Protein AF-A0A2S1WMC7-F1 (afdb_monomer)

Solvent-accessible surface area (backbone atoms only — not comparable to full-atom values): 5717 Å² total; per-residue (Å²): 135,87,84,81,80,86,70,79,83,79,82,76,80,88,78,63,70,66,57,66,76,73,45,91,47,74,91,73,42,68,63,63,58,54,54,77,38,91,61,33,44,74,47,54,72,74,40,55,75,70,70,59,77,79,38,41,22,53,75,84,43,59,37,76,78,68,88,46,65,55,99,85,39,84,6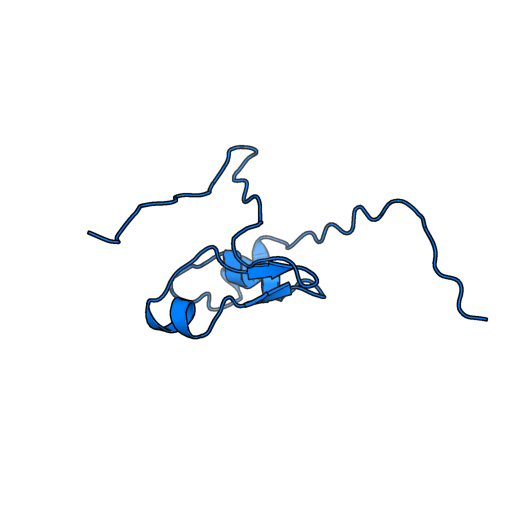1,74,80,82,70,82,80,85,120

pLDDT: mean 74.32, std 16.08, range [36.12, 91.62]

Radius of gyration: 15.04 Å; Cα contacts (8 Å, |Δi|>4): 66; chains: 1; bounding box: 36×34×40 Å

Mean predicted aligned error: 10.2 Å

Foldseek 3Di:
DDDDDPPDPPVDDDDDCVCLVVDPDDVSQPVVSVVVRPQKAAADPVCVVVVNGQFIGHNNDGRNPDFDDDVNHTPDDPPVPVD

Structure (mmCIF, N/CA/C/O backbone):
data_AF-A0A2S1WMC7-F1
#
_entry.id   AF-A0A2S1WMC7-F1
#
loop_
_atom_site.group_PDB
_atom_site.id
_atom_site.type_symbol
_atom_site.label_atom_id
_atom_site.label_alt_id
_atom_site.label_comp_id
_atom_site.label_asym_id
_atom_site.label_entity_id
_atom_site.label_seq_id
_atom_site.pdbx_PDB_ins_code
_atom_site.Cartn_x
_atom_site.Cartn_y
_atom_site.Cartn_z
_atom_site.occupancy
_atom_site.B_iso_or_equiv
_atom_site.auth_seq_id
_atom_site.auth_comp_id
_atom_site.auth_asym_id
_atom_site.auth_atom_id
_atom_site.pdbx_PDB_model_num
ATOM 1 N N . SER A 1 1 ? -12.831 18.010 26.345 1.00 36.12 1 SER A N 1
ATOM 2 C CA . SER A 1 1 ? -12.314 16.648 26.588 1.00 36.12 1 SER A CA 1
ATOM 3 C C . SER A 1 1 ? -12.361 15.889 25.275 1.00 36.12 1 SER A C 1
ATOM 5 O O . SER A 1 1 ? -13.417 15.839 24.660 1.00 36.12 1 SER A O 1
ATOM 7 N N . LEU A 1 2 ? -11.223 15.384 24.794 1.00 38.88 2 LEU A N 1
ATOM 8 C CA . LEU A 1 2 ? -11.171 14.555 23.587 1.00 38.88 2 LEU A CA 1
ATOM 9 C C . LEU A 1 2 ? -11.279 13.094 24.038 1.00 38.88 2 LEU A C 1
ATOM 11 O O . LEU A 1 2 ? -10.407 12.614 24.759 1.00 38.88 2 LEU A O 1
ATOM 15 N N . PHE A 1 3 ? -12.374 12.424 23.690 1.00 47.25 3 PHE A N 1
ATOM 16 C CA . PHE A 1 3 ? -12.556 11.003 23.975 1.00 47.25 3 PHE A CA 1
ATOM 17 C C . PHE A 1 3 ? -11.750 10.193 22.960 1.00 47.25 3 PHE A C 1
ATOM 19 O O . PHE A 1 3 ? -11.947 10.346 21.756 1.00 47.25 3 PHE A O 1
ATOM 26 N N . ILE A 1 4 ? -10.833 9.351 23.441 1.00 52.03 4 ILE A N 1
ATOM 27 C CA . ILE A 1 4 ? -10.235 8.305 22.615 1.00 52.03 4 ILE A CA 1
ATOM 28 C C . ILE A 1 4 ? -11.107 7.063 22.784 1.00 52.03 4 ILE A C 1
ATOM 30 O O . ILE A 1 4 ? -11.243 6.524 23.881 1.00 52.03 4 ILE A O 1
ATOM 34 N N . ASP A 1 5 ? -11.782 6.681 21.707 1.00 45.56 5 ASP A N 1
ATOM 35 C CA . ASP A 1 5 ? -12.605 5.482 21.679 1.00 45.56 5 ASP A CA 1
ATOM 36 C C . ASP A 1 5 ? -11.677 4.272 21.506 1.00 45.56 5 ASP A C 1
ATOM 38 O O . ASP A 1 5 ? -10.983 4.144 20.494 1.00 45.56 5 ASP A O 1
ATOM 42 N N . SER A 1 6 ? -11.596 3.422 22.530 1.00 54.59 6 SER A N 1
ATOM 43 C CA . SER A 1 6 ? -10.795 2.193 22.543 1.00 54.59 6 SER A CA 1
ATOM 44 C C . SER A 1 6 ? -11.569 0.985 22.002 1.00 54.59 6 SER A C 1
ATOM 46 O O . SER A 1 6 ? -11.308 -0.156 22.386 1.00 54.59 6 SER A O 1
ATOM 48 N N . GLN A 1 7 ? -12.517 1.207 21.093 1.00 45.00 7 GLN A N 1
ATOM 49 C CA . GLN A 1 7 ? -13.226 0.133 20.408 1.00 45.00 7 GLN A CA 1
ATOM 50 C C . GLN A 1 7 ? -12.357 -0.458 19.291 1.00 45.00 7 GLN A C 1
ATOM 52 O O . GLN A 1 7 ? -12.070 0.191 18.288 1.00 45.00 7 GLN A O 1
ATOM 57 N N . THR A 1 8 ? -11.906 -1.696 19.511 1.00 45.72 8 THR A N 1
ATOM 58 C CA . THR A 1 8 ? -11.459 -2.700 18.529 1.00 45.72 8 THR A CA 1
ATOM 59 C C . THR A 1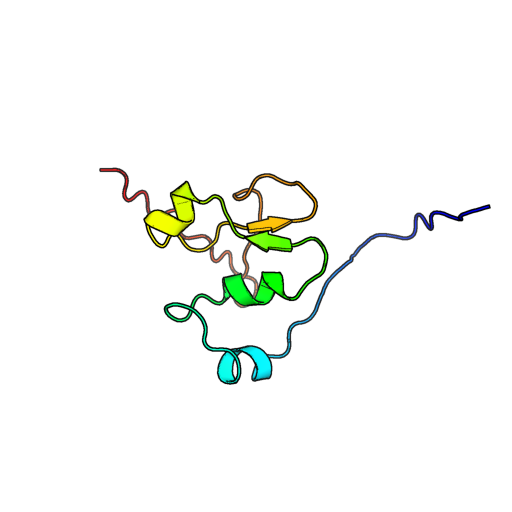 8 ? -11.107 -2.132 17.150 1.00 45.72 8 THR A C 1
ATOM 61 O O . THR A 1 8 ? -11.930 -2.109 16.238 1.00 45.72 8 THR A O 1
ATOM 64 N N . SER A 1 9 ? -9.868 -1.665 16.978 1.00 43.91 9 SER A N 1
ATOM 65 C CA . SER A 1 9 ? -9.399 -1.048 15.732 1.00 43.91 9 SER A CA 1
ATOM 66 C C . SER A 1 9 ? -9.165 -2.084 14.620 1.00 43.91 9 SER A C 1
ATOM 68 O O . SER A 1 9 ? -8.052 -2.231 14.121 1.00 43.91 9 SER A O 1
ATOM 70 N N . ALA A 1 10 ? -10.213 -2.768 14.164 1.00 47.75 10 ALA A N 1
ATOM 71 C CA . ALA A 1 10 ? -10.234 -3.355 12.829 1.00 47.75 10 ALA A CA 1
ATOM 72 C C . ALA A 1 10 ? -10.423 -2.215 11.808 1.00 47.75 10 ALA A C 1
ATOM 74 O O . ALA A 1 10 ? -11.468 -2.077 11.178 1.00 47.75 10 ALA A O 1
ATOM 75 N N . ARG A 1 11 ? -9.423 -1.331 11.681 1.00 59.59 11 ARG A N 1
ATOM 76 C CA . ARG A 1 11 ? -9.398 -0.263 10.667 1.00 59.59 11 ARG A CA 1
ATOM 77 C C . ARG A 1 11 ? -9.033 -0.867 9.312 1.00 59.59 11 ARG A C 1
ATOM 79 O O . ARG A 1 11 ? -7.929 -0.680 8.815 1.00 59.59 11 ARG A O 1
ATOM 86 N N . GLY A 1 12 ? -9.954 -1.640 8.747 1.00 64.44 12 GLY A N 1
ATOM 87 C CA . GLY A 1 12 ? -9.872 -2.121 7.372 1.00 64.44 12 GLY A CA 1
ATOM 88 C C . GLY A 1 12 ? -10.379 -1.054 6.405 1.00 64.44 12 GLY A C 1
ATOM 89 O O . GLY A 1 12 ? -11.410 -0.430 6.645 1.00 64.44 12 GLY A O 1
ATOM 90 N N . SER A 1 13 ? -9.662 -0.835 5.306 1.00 72.00 13 SER A N 1
ATOM 91 C CA . SER A 1 13 ? -10.136 -0.028 4.182 1.00 72.00 13 SER A CA 1
ATOM 92 C C . SER A 1 13 ? -10.386 -0.964 3.008 1.00 72.00 13 SER A C 1
ATOM 94 O O . SER A 1 13 ? -9.495 -1.717 2.622 1.00 72.00 13 SER A O 1
ATOM 96 N N . VAL A 1 14 ? -11.601 -0.942 2.459 1.00 79.56 14 VAL A N 1
ATOM 97 C CA . VAL A 1 14 ? -11.922 -1.675 1.231 1.00 79.56 14 VAL A CA 1
ATOM 98 C C . VAL A 1 14 ? -11.676 -0.746 0.053 1.00 79.56 14 VAL A C 1
ATOM 100 O O . VAL A 1 14 ? -12.292 0.317 -0.061 1.00 79.56 14 VAL A O 1
ATOM 103 N N . ILE A 1 15 ? -10.768 -1.149 -0.828 1.00 74.31 15 ILE A N 1
ATOM 104 C CA . ILE A 1 15 ? -10.492 -0.441 -2.072 1.00 74.31 15 ILE A CA 1
ATOM 105 C C . ILE A 1 15 ? -11.214 -1.188 -3.190 1.00 74.31 15 ILE A C 1
ATOM 107 O O . ILE A 1 15 ? -10.870 -2.321 -3.507 1.00 74.31 15 ILE A O 1
ATOM 111 N N . ASP A 1 16 ? -12.237 -0.554 -3.762 1.00 72.25 16 ASP A N 1
ATOM 112 C CA . ASP A 1 16 ? -12.997 -1.093 -4.894 1.00 72.25 16 ASP A CA 1
ATOM 113 C C . ASP A 1 16 ? -12.079 -1.310 -6.113 1.00 72.25 16 ASP A C 1
ATOM 115 O O . ASP A 1 16 ? -11.267 -0.443 -6.456 1.00 72.25 16 ASP A O 1
ATOM 119 N N . GLY A 1 17 ? -12.243 -2.453 -6.785 1.00 63.81 17 GLY A N 1
ATOM 120 C CA . GLY A 1 17 ? -11.477 -2.842 -7.967 1.00 63.81 1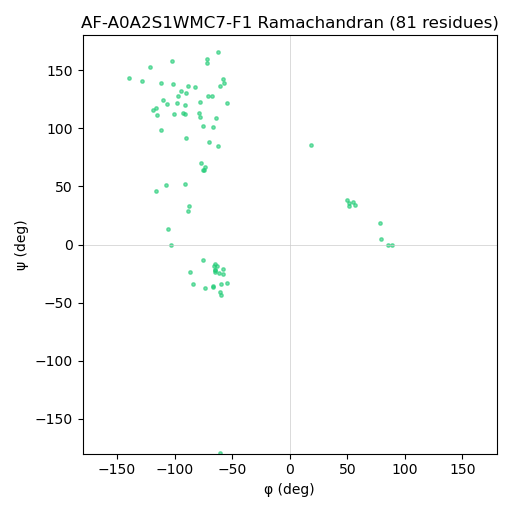7 GLY A CA 1
ATOM 121 C C . GLY A 1 17 ? -11.568 -1.857 -9.137 1.00 63.81 17 GLY A C 1
ATOM 122 O O . GLY A 1 17 ? -10.652 -1.811 -9.953 1.00 63.81 17 GLY A O 1
ATOM 123 N N . ARG A 1 18 ? -12.590 -0.993 -9.206 1.00 62.31 18 ARG A N 1
ATOM 124 C CA . ARG A 1 18 ? -12.663 0.074 -10.226 1.00 62.31 18 ARG A CA 1
ATOM 125 C C . ARG A 1 18 ? -11.484 1.048 -10.152 1.00 62.31 18 ARG A C 1
ATOM 127 O O . ARG A 1 18 ? -10.966 1.462 -11.187 1.00 62.31 18 ARG A O 1
ATOM 134 N N . LYS A 1 19 ? -10.967 1.316 -8.946 1.00 60.44 19 LYS A N 1
ATOM 135 C CA . LYS A 1 19 ? -9.784 2.174 -8.749 1.00 60.44 19 LYS A CA 1
ATOM 136 C C . LYS A 1 19 ? -8.508 1.576 -9.353 1.00 60.44 19 LYS A C 1
ATOM 138 O O . LYS A 1 19 ? -7.594 2.326 -9.674 1.00 60.44 19 LYS A O 1
ATOM 143 N N . ILE A 1 20 ? -8.450 0.251 -9.536 1.00 60.84 20 ILE A N 1
ATOM 144 C CA . ILE A 1 20 ? -7.332 -0.451 -10.195 1.00 60.84 20 ILE A CA 1
ATOM 145 C C . ILE A 1 20 ? -7.261 -0.085 -11.681 1.00 60.84 20 ILE A C 1
ATOM 147 O O . ILE A 1 20 ? -6.173 0.014 -12.241 1.00 60.84 20 ILE A O 1
ATOM 151 N N . VAL A 1 21 ? -8.421 0.092 -12.318 1.00 61.88 21 VAL A N 1
ATOM 152 C CA . VAL A 1 21 ? -8.533 0.366 -13.757 1.00 61.88 21 VAL A CA 1
ATOM 153 C C . VAL A 1 21 ? -8.360 1.857 -14.048 1.00 61.88 21 VAL A C 1
ATOM 155 O O . VAL A 1 21 ? -7.797 2.221 -15.076 1.00 61.88 21 VAL A O 1
ATOM 158 N N . GLU A 1 22 ? -8.827 2.714 -13.140 1.00 63.62 22 GLU A N 1
ATOM 159 C CA . GLU A 1 22 ? -8.870 4.167 -13.339 1.00 63.62 22 GLU A CA 1
ATOM 160 C C . GLU A 1 22 ? -7.574 4.892 -12.940 1.00 63.62 22 GLU A C 1
ATOM 162 O O . GLU A 1 22 ? -7.304 5.981 -13.448 1.00 63.62 22 GLU A O 1
ATOM 167 N N . LEU A 1 23 ? -6.754 4.317 -12.051 1.00 72.00 23 LEU A N 1
ATOM 168 C CA . LEU A 1 23 ? -5.490 4.927 -11.634 1.00 72.00 23 LEU A CA 1
ATOM 169 C C . LEU A 1 23 ? -4.318 4.389 -12.467 1.00 72.00 23 LEU A C 1
ATOM 171 O O . LEU A 1 23 ? -4.162 3.172 -12.587 1.00 72.00 23 LEU A O 1
ATOM 175 N N . PRO A 1 24 ? -3.438 5.258 -12.999 1.00 69.44 24 PRO A N 1
ATOM 176 C CA . PRO A 1 24 ? -2.224 4.815 -13.670 1.00 69.44 24 PRO A CA 1
ATOM 177 C C . PRO A 1 24 ? -1.246 4.228 -12.640 1.00 69.44 24 PRO A C 1
ATOM 179 O O . PRO A 1 24 ? -0.406 4.931 -12.081 1.00 69.44 24 PRO A O 1
ATOM 182 N N . LEU A 1 25 ? -1.364 2.926 -12.372 1.00 71.56 25 LEU A N 1
ATOM 183 C CA . LEU A 1 25 ? -0.462 2.209 -11.472 1.00 71.56 25 LEU A CA 1
ATOM 184 C C . LEU A 1 25 ? 0.917 2.057 -12.119 1.00 71.56 25 LEU A C 1
ATOM 186 O O . LEU A 1 25 ? 1.041 1.521 -13.227 1.00 71.56 25 LEU A O 1
ATOM 190 N N . ASN A 1 26 ? 1.970 2.458 -11.406 1.00 70.38 26 ASN A N 1
ATOM 191 C CA . ASN A 1 26 ? 3.337 2.344 -11.908 1.00 70.38 26 ASN A CA 1
ATOM 192 C C . ASN A 1 26 ? 3.713 0.864 -12.099 1.00 70.38 26 ASN A C 1
ATOM 194 O O . ASN A 1 26 ? 3.857 0.099 -11.140 1.00 70.38 26 ASN A O 1
ATOM 198 N N . GLY A 1 27 ? 3.827 0.439 -13.359 1.00 73.62 27 GLY A N 1
ATOM 199 C CA . GLY A 1 27 ? 4.102 -0.950 -13.716 1.00 73.62 27 GLY A CA 1
ATOM 200 C C . GLY A 1 27 ? 3.100 -1.936 -13.108 1.00 73.62 27 GLY A C 1
ATOM 201 O O . GLY A 1 27 ? 3.519 -3.004 -12.661 1.00 73.62 27 GLY A O 1
ATOM 202 N N . ARG A 1 28 ? 1.814 -1.554 -13.020 1.00 76.38 28 ARG A N 1
ATOM 203 C CA . ARG A 1 28 ? 0.725 -2.376 -12.451 1.00 76.38 28 ARG A CA 1
ATOM 204 C C 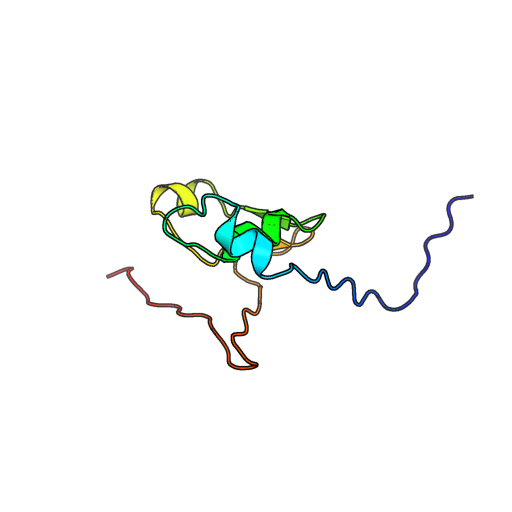. ARG A 1 28 ? 0.981 -2.827 -11.003 1.00 76.38 28 ARG A C 1
ATOM 206 O O . ARG A 1 28 ? 0.603 -3.928 -10.614 1.00 76.38 28 ARG A O 1
ATOM 213 N N . ASP A 1 29 ? 1.651 -1.990 -10.208 1.00 79.44 29 ASP A N 1
ATOM 214 C CA . ASP A 1 29 ? 1.839 -2.236 -8.775 1.00 79.44 29 ASP A CA 1
ATOM 215 C C . ASP A 1 29 ? 0.554 -1.962 -7.982 1.00 79.44 29 ASP A C 1
ATOM 217 O O . ASP A 1 29 ? 0.224 -0.814 -7.681 1.00 79.44 29 ASP A O 1
ATOM 221 N N . TYR A 1 30 ? -0.160 -3.022 -7.605 1.00 78.31 30 TYR A N 1
ATOM 222 C CA . TYR A 1 30 ? -1.377 -2.919 -6.797 1.00 78.31 30 TYR A CA 1
ATOM 223 C C . TYR A 1 30 ? -1.115 -2.390 -5.378 1.00 78.31 30 TYR A C 1
ATOM 225 O O . TYR A 1 30 ? -2.036 -1.877 -4.747 1.00 78.31 30 TYR A O 1
ATOM 233 N N . ASN A 1 31 ? 0.127 -2.430 -4.876 1.00 80.12 31 ASN A N 1
ATOM 234 C CA . ASN A 1 31 ? 0.452 -1.898 -3.548 1.00 80.12 31 ASN A CA 1
ATOM 235 C C . ASN A 1 31 ? 0.256 -0.379 -3.465 1.00 80.12 31 ASN A C 1
ATOM 237 O O . ASN A 1 31 ? 0.028 0.156 -2.382 1.00 80.12 31 ASN A O 1
ATOM 241 N N . GLN A 1 32 ? 0.281 0.323 -4.603 1.00 81.25 32 GLN A N 1
ATOM 242 C CA . GLN A 1 32 ? 0.016 1.762 -4.654 1.00 81.25 32 GLN A CA 1
ATOM 243 C C . GLN A 1 32 ? -1.419 2.114 -4.266 1.00 81.25 32 GLN A C 1
ATOM 245 O O . GLN A 1 32 ? -1.676 3.228 -3.822 1.00 81.25 32 GLN A O 1
ATOM 250 N N . LEU A 1 33 ? -2.350 1.168 -4.371 1.00 84.75 33 LEU A N 1
ATOM 251 C CA . LEU A 1 33 ? -3.720 1.377 -3.921 1.00 84.75 33 LEU A CA 1
ATOM 252 C C . LEU A 1 33 ? -3.780 1.541 -2.407 1.00 84.75 33 LEU A C 1
ATOM 254 O O . LEU A 1 33 ? -4.542 2.372 -1.928 1.00 84.75 33 LEU A O 1
ATOM 258 N N . ALA A 1 34 ? -2.936 0.827 -1.656 1.00 85.38 34 ALA A N 1
ATOM 259 C CA . ALA A 1 34 ? -2.884 0.954 -0.203 1.00 85.38 34 ALA A CA 1
ATOM 260 C C . ALA A 1 34 ? -2.585 2.398 0.242 1.00 85.38 34 ALA A C 1
ATOM 262 O O . ALA A 1 34 ? -3.028 2.802 1.310 1.00 85.38 34 ALA A O 1
ATOM 263 N N . LEU A 1 35 ? -1.925 3.208 -0.598 1.00 85.88 35 LEU A N 1
ATOM 264 C CA . LEU A 1 35 ? -1.670 4.634 -0.347 1.00 85.88 35 LEU A CA 1
ATOM 265 C C . LEU A 1 35 ? -2.947 5.490 -0.296 1.00 85.88 35 LEU A C 1
ATOM 267 O O . LEU A 1 35 ? -2.914 6.616 0.190 1.00 85.88 35 LEU A O 1
ATOM 271 N N . LEU A 1 36 ? -4.074 4.978 -0.795 1.00 86.00 36 LEU A N 1
ATOM 272 C CA . LEU A 1 36 ? -5.379 5.635 -0.690 1.00 86.00 36 LEU A CA 1
ATOM 273 C C . LEU A 1 36 ? -5.979 5.509 0.715 1.00 86.00 36 LEU A C 1
ATOM 275 O O . LEU A 1 36 ? -6.960 6.186 1.030 1.00 86.00 36 LEU A O 1
ATOM 279 N N . SER A 1 37 ? -5.428 4.627 1.548 1.00 85.31 37 SER A N 1
ATOM 280 C CA . SER A 1 37 ? -5.847 4.459 2.930 1.00 85.31 37 SER A CA 1
ATOM 281 C C . SER A 1 37 ? -5.076 5.422 3.845 1.00 85.31 37 SER A C 1
ATOM 283 O O . SER A 1 37 ? -3.855 5.550 3.729 1.00 85.31 37 SER A O 1
ATOM 285 N N . PRO A 1 38 ? -5.754 6.091 4.796 1.00 85.12 38 PRO A N 1
ATOM 286 C CA . PRO A 1 38 ? -5.091 6.969 5.753 1.00 85.12 38 PRO A CA 1
ATOM 287 C C . PRO A 1 38 ? -4.001 6.246 6.549 1.00 85.12 38 PRO A C 1
ATOM 289 O O . PRO A 1 38 ? -4.196 5.119 7.002 1.00 85.12 38 PRO A O 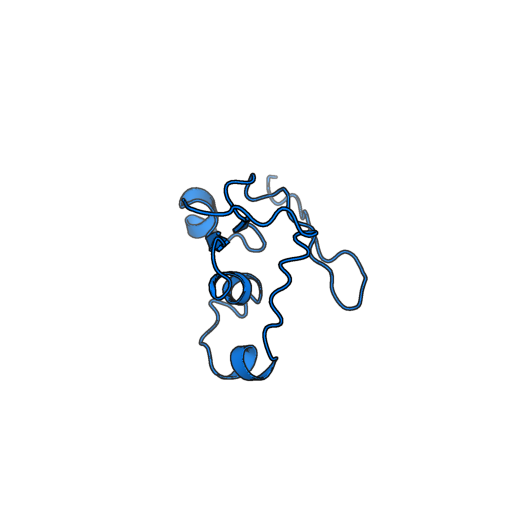1
ATOM 292 N N . GLY A 1 39 ? -2.870 6.922 6.757 1.00 88.19 39 GLY A N 1
ATOM 293 C CA . GLY A 1 39 ? -1.748 6.379 7.527 1.00 88.19 39 GLY A CA 1
ATOM 294 C C . GLY A 1 39 ? -0.871 5.385 6.762 1.00 88.19 39 GLY A C 1
ATOM 295 O O . GLY A 1 39 ? 0.052 4.832 7.358 1.00 88.19 39 GLY A O 1
ATOM 296 N N . VAL A 1 40 ? -1.120 5.169 5.465 1.00 89.19 40 VAL A N 1
ATOM 297 C CA . VAL A 1 40 ? -0.233 4.390 4.596 1.00 89.19 40 VAL A CA 1
ATOM 298 C C . VAL A 1 40 ? 0.691 5.327 3.823 1.00 89.19 40 VAL A C 1
ATOM 300 O O . VAL A 1 40 ? 0.247 6.275 3.180 1.00 89.19 40 VAL A O 1
ATOM 303 N N . LEU A 1 41 ? 1.991 5.055 3.887 1.00 91.44 41 LEU A N 1
ATOM 304 C CA . LEU A 1 41 ? 3.035 5.795 3.186 1.00 91.44 41 LEU A CA 1
ATOM 305 C C . LEU A 1 41 ? 3.829 4.849 2.272 1.00 91.44 41 LEU A C 1
ATOM 307 O O . LEU A 1 41 ? 3.931 3.650 2.563 1.00 91.44 41 LEU A O 1
ATOM 311 N N . PRO A 1 42 ? 4.415 5.362 1.175 1.00 89.12 42 PRO A N 1
ATOM 312 C CA . PRO A 1 42 ? 5.246 4.549 0.297 1.00 89.12 42 PRO A CA 1
ATOM 313 C C . PRO A 1 42 ? 6.487 4.015 1.026 1.00 89.12 42 PRO A C 1
ATOM 315 O O . PRO A 1 42 ? 6.866 4.484 2.103 1.00 89.12 42 PRO A O 1
ATOM 318 N N . GLY A 1 43 ? 7.141 3.029 0.412 1.00 88.25 43 GLY A N 1
ATOM 319 C CA . GLY A 1 43 ? 8.447 2.546 0.846 1.00 88.25 43 GLY A CA 1
ATOM 320 C C . GLY A 1 43 ? 9.535 3.627 0.810 1.00 88.25 43 GLY A C 1
ATOM 321 O O . GLY A 1 43 ? 9.318 4.787 0.461 1.00 88.25 43 GLY A O 1
ATOM 322 N N . THR A 1 44 ? 10.756 3.245 1.175 1.00 88.81 44 THR A N 1
ATOM 323 C CA . THR A 1 44 ? 11.871 4.199 1.245 1.00 88.81 44 THR A CA 1
ATOM 324 C C . THR A 1 44 ? 12.347 4.630 -0.152 1.00 88.81 44 THR A C 1
ATOM 326 O O . THR A 1 44 ? 12.230 3.854 -1.105 1.00 88.81 44 THR A O 1
ATOM 329 N N . PRO A 1 45 ? 12.982 5.813 -0.298 1.00 89.00 45 PRO A N 1
ATOM 330 C CA . PRO A 1 45 ? 13.553 6.253 -1.577 1.00 89.00 45 PRO A CA 1
ATOM 331 C C . PRO A 1 45 ? 14.534 5.245 -2.194 1.00 89.00 45 PRO A C 1
ATOM 333 O O . PRO A 1 45 ? 14.589 5.088 -3.410 1.00 89.00 45 PRO A O 1
ATOM 336 N N . ARG A 1 46 ? 15.275 4.509 -1.351 1.00 90.00 46 ARG A N 1
ATOM 337 C CA . ARG A 1 46 ? 16.179 3.429 -1.778 1.00 90.00 46 ARG A CA 1
ATOM 338 C C . ARG A 1 46 ? 15.432 2.323 -2.528 1.00 90.00 46 ARG A C 1
ATOM 340 O O . ARG A 1 46 ? 15.935 1.837 -3.532 1.00 90.00 46 ARG A O 1
ATOM 347 N N . LEU A 1 47 ? 14.266 1.924 -2.026 1.00 87.94 47 LEU A N 1
ATOM 348 C CA . LEU A 1 47 ? 13.432 0.878 -2.620 1.00 87.94 47 LEU A CA 1
ATOM 349 C C . LEU A 1 47 ? 12.741 1.378 -3.893 1.00 87.94 47 LEU A C 1
ATOM 351 O O . LEU A 1 47 ? 12.685 0.654 -4.884 1.00 87.94 47 LEU A O 1
ATOM 355 N N . ALA A 1 48 ? 12.309 2.641 -3.902 1.00 84.88 48 ALA A N 1
ATOM 356 C CA . ALA A 1 48 ? 11.753 3.278 -5.093 1.00 84.88 48 ALA A CA 1
ATOM 357 C C . ALA A 1 48 ? 12.765 3.330 -6.254 1.00 84.88 48 ALA A C 1
ATOM 359 O O . ALA A 1 48 ? 12.405 3.033 -7.389 1.00 84.88 48 ALA A O 1
ATOM 360 N N . ALA A 1 49 ? 14.040 3.628 -5.974 1.00 88.38 49 ALA A N 1
ATOM 361 C CA . ALA A 1 49 ? 15.096 3.716 -6.988 1.00 88.38 49 ALA A CA 1
ATOM 362 C C . ALA A 1 49 ? 15.347 2.403 -7.754 1.00 88.38 49 ALA A C 1
ATOM 364 O O . ALA A 1 49 ? 15.827 2.435 -8.883 1.00 88.38 49 ALA A O 1
ATOM 365 N N . VAL A 1 50 ? 15.014 1.255 -7.156 1.00 87.50 50 VAL A N 1
ATOM 366 C CA . VAL A 1 50 ? 15.134 -0.072 -7.784 1.00 87.50 50 VAL A CA 1
ATOM 367 C C . VAL A 1 50 ? 13.776 -0.652 -8.195 1.00 87.50 50 VAL A C 1
ATOM 369 O O . VAL A 1 50 ? 13.681 -1.838 -8.492 1.00 87.50 50 VAL A O 1
ATOM 372 N N . ASN A 1 51 ? 12.717 0.169 -8.211 1.00 80.81 51 ASN A N 1
ATOM 373 C CA . ASN A 1 51 ? 11.337 -0.249 -8.485 1.00 80.81 51 ASN A CA 1
ATOM 374 C C . ASN A 1 51 ? 10.872 -1.437 -7.619 1.00 80.81 51 ASN A C 1
ATOM 376 O O . ASN A 1 51 ? 10.121 -2.299 -8.082 1.00 80.81 51 ASN A O 1
ATOM 380 N N . PHE A 1 52 ? 11.317 -1.495 -6.359 1.00 83.56 52 PHE A N 1
ATOM 381 C CA . PHE A 1 52 ? 10.903 -2.540 -5.427 1.00 83.56 52 PHE A CA 1
ATOM 382 C C . PHE A 1 52 ? 9.417 -2.379 -5.080 1.00 83.56 52 PHE A C 1
ATOM 384 O O . PHE A 1 52 ? 8.986 -1.306 -4.654 1.00 83.56 52 PHE A O 1
ATOM 391 N N . LYS A 1 53 ? 8.645 -3.458 -5.230 1.00 83.25 53 LYS A N 1
ATOM 392 C CA . LYS A 1 53 ? 7.201 -3.512 -4.947 1.00 83.25 53 LYS A CA 1
ATOM 393 C C . LYS A 1 53 ? 6.947 -4.214 -3.611 1.00 83.25 53 LYS A C 1
ATOM 395 O O . LYS A 1 53 ? 7.779 -4.987 -3.152 1.00 83.25 53 LYS A O 1
ATOM 400 N N . GLY A 1 54 ? 5.799 -3.969 -2.983 1.00 82.56 54 GLY A N 1
ATOM 401 C CA . GLY A 1 54 ? 5.426 -4.650 -1.732 1.00 82.56 54 GLY A CA 1
ATOM 402 C C . GLY A 1 54 ? 6.099 -4.098 -0.471 1.00 82.56 54 GLY A C 1
ATOM 403 O O . GLY A 1 54 ? 6.139 -4.772 0.553 1.00 82.56 54 GLY A O 1
ATOM 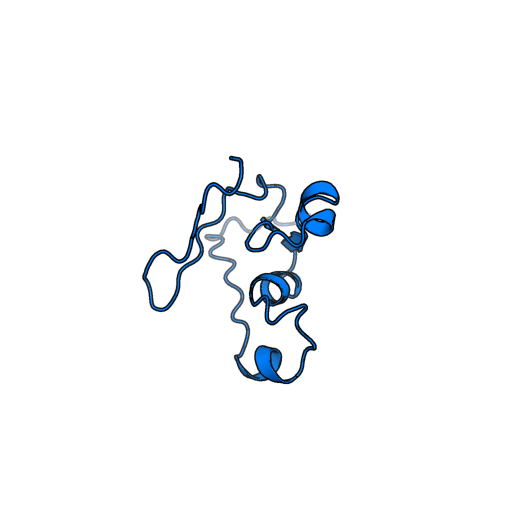404 N N . ALA A 1 55 ? 6.625 -2.871 -0.524 1.00 87.81 55 ALA A N 1
ATOM 405 C CA . ALA A 1 55 ? 7.144 -2.165 0.643 1.00 87.81 55 ALA A CA 1
ATOM 406 C C . ALA A 1 55 ? 6.303 -0.914 0.918 1.00 87.81 55 ALA A C 1
ATOM 408 O O . ALA A 1 55 ? 6.349 0.047 0.149 1.00 87.81 55 ALA A O 1
ATOM 409 N N . ILE A 1 56 ? 5.558 -0.919 2.024 1.00 89.44 56 ILE A N 1
ATOM 410 C CA . ILE A 1 56 ? 4.716 0.204 2.461 1.00 89.44 56 ILE A CA 1
ATOM 411 C C . ILE A 1 56 ? 4.823 0.379 3.970 1.00 89.44 56 ILE A C 1
ATOM 413 O O . ILE A 1 56 ? 4.905 -0.592 4.715 1.00 89.44 56 ILE A O 1
ATOM 417 N N . ASN A 1 57 ? 4.816 1.615 4.443 1.00 91.62 57 ASN A N 1
ATOM 418 C CA . ASN A 1 57 ? 4.686 1.894 5.866 1.00 91.62 57 ASN A CA 1
ATOM 419 C C . ASN A 1 57 ? 3.200 2.025 6.195 1.00 91.62 57 ASN A C 1
ATOM 421 O O . ASN A 1 57 ? 2.489 2.767 5.526 1.00 91.62 57 ASN A O 1
ATOM 425 N N . VAL A 1 58 ? 2.743 1.319 7.226 1.00 89.94 58 VAL A N 1
ATOM 426 C CA . VAL A 1 58 ? 1.374 1.433 7.735 1.00 89.94 58 VAL A CA 1
ATOM 427 C C . VAL A 1 58 ? 1.456 1.914 9.175 1.00 89.94 58 VAL A C 1
ATOM 429 O O . VAL A 1 58 ? 2.006 1.219 10.029 1.00 89.94 58 VAL A O 1
ATOM 432 N N . ASN A 1 59 ? 0.937 3.113 9.441 1.00 90.69 59 ASN A N 1
ATOM 433 C CA . ASN A 1 59 ? 0.880 3.736 10.766 1.00 90.69 59 ASN A CA 1
ATOM 434 C C . ASN A 1 59 ? 2.226 3.729 11.521 1.00 90.69 59 ASN A C 1
ATOM 436 O O . ASN A 1 59 ? 2.267 3.516 12.731 1.00 90.69 59 ASN A O 1
ATOM 440 N N . GLY A 1 60 ? 3.343 3.933 10.814 1.00 87.56 60 GLY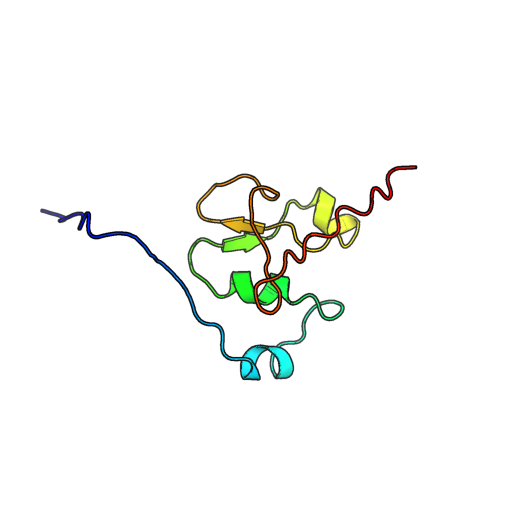 A N 1
ATOM 441 C CA . GLY A 1 60 ? 4.678 3.969 11.418 1.00 87.56 60 GLY A CA 1
ATOM 442 C C . GLY A 1 60 ? 5.390 2.613 11.527 1.00 87.56 60 GLY A C 1
ATOM 443 O O . GLY A 1 60 ? 6.541 2.582 11.957 1.00 87.56 60 GLY A O 1
ATOM 444 N N . ASN A 1 61 ? 4.780 1.503 11.097 1.00 89.75 61 ASN A N 1
ATOM 445 C CA . ASN A 1 61 ? 5.422 0.184 11.118 1.00 89.75 61 ASN A CA 1
ATOM 446 C C . ASN A 1 61 ? 6.536 0.040 10.056 1.00 89.75 61 ASN A C 1
ATOM 448 O O . ASN A 1 61 ? 6.580 0.755 9.053 1.00 89.75 61 ASN A O 1
ATOM 452 N N . ARG A 1 62 ? 7.452 -0.917 10.244 1.00 88.81 62 ARG A N 1
ATOM 453 C CA . ARG A 1 62 ? 8.508 -1.216 9.263 1.00 88.81 62 ARG A CA 1
ATOM 454 C C . ARG A 1 62 ? 7.894 -1.577 7.910 1.00 88.8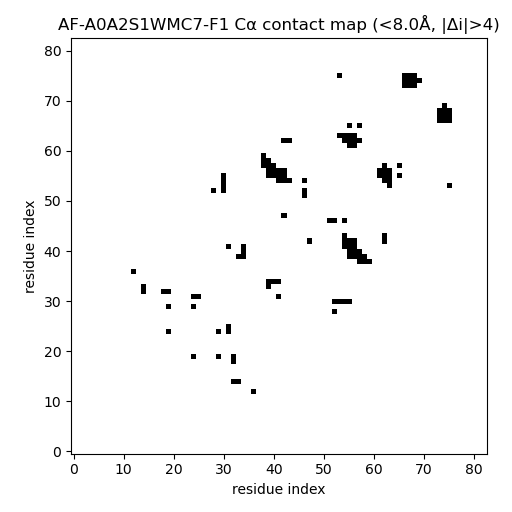1 62 ARG A C 1
ATOM 456 O O . ARG A 1 62 ? 6.910 -2.303 7.853 1.00 88.81 62 ARG A O 1
ATOM 463 N N . VAL A 1 63 ? 8.535 -1.141 6.824 1.00 88.81 63 VAL A N 1
ATOM 464 C CA . VAL A 1 63 ? 7.983 -1.268 5.462 1.00 88.81 63 VAL A CA 1
ATOM 465 C C . VAL A 1 63 ? 7.777 -2.709 4.974 1.00 88.81 63 VAL A C 1
ATOM 467 O O . VAL A 1 63 ? 7.019 -2.935 4.036 1.00 88.81 63 VAL A O 1
ATOM 470 N N . PHE A 1 64 ? 8.435 -3.676 5.620 1.00 88.94 64 PHE A N 1
ATOM 471 C CA . PHE A 1 64 ? 8.327 -5.111 5.333 1.00 88.94 64 PHE A CA 1
ATOM 472 C C . PHE A 1 64 ? 7.463 -5.875 6.346 1.00 88.94 64 PHE A C 1
ATOM 474 O O . PHE A 1 64 ? 7.271 -7.074 6.201 1.00 88.94 64 PHE A O 1
ATOM 481 N N . ASN A 1 65 ? 6.920 -5.201 7.365 1.00 89.25 65 ASN A N 1
ATOM 482 C CA . ASN A 1 65 ? 6.052 -5.824 8.364 1.00 89.25 65 ASN A CA 1
ATOM 483 C C . ASN A 1 65 ? 4.579 -5.727 7.936 1.00 89.25 65 ASN A C 1
ATOM 485 O O . ASN A 1 65 ? 3.737 -5.241 8.691 1.00 89.25 65 ASN A O 1
ATOM 489 N N . ASN A 1 66 ? 4.283 -6.168 6.714 1.00 85.62 66 ASN A N 1
ATOM 490 C CA . ASN A 1 66 ? 2.932 -6.213 6.164 1.00 85.62 66 ASN A CA 1
ATOM 491 C C . ASN A 1 66 ? 2.659 -7.615 5.626 1.00 85.62 66 ASN A C 1
ATOM 493 O O . ASN A 1 66 ? 3.533 -8.221 5.009 1.00 85.62 66 ASN A O 1
ATOM 497 N N . VAL A 1 67 ? 1.440 -8.106 5.840 1.00 86.69 67 VAL A N 1
ATOM 498 C CA . VAL A 1 67 ? 0.964 -9.346 5.226 1.00 86.69 67 VAL A CA 1
ATOM 499 C C . VAL A 1 67 ? 0.140 -8.974 4.001 1.00 86.69 67 VAL A C 1
ATOM 501 O O . VAL A 1 67 ? -0.838 -8.236 4.117 1.00 86.69 67 VAL A O 1
ATOM 504 N N . PHE A 1 68 ? 0.545 -9.464 2.833 1.00 84.94 68 PHE A N 1
ATOM 505 C CA . PHE A 1 68 ? -0.198 -9.294 1.588 1.00 84.94 68 PHE A CA 1
ATOM 506 C C . PHE A 1 68 ? -0.837 -10.625 1.230 1.00 84.94 68 PHE A C 1
ATOM 508 O O . PHE A 1 68 ? -0.121 -11.605 1.052 1.00 84.94 68 PHE A O 1
ATOM 515 N N . LEU A 1 69 ? -2.162 -10.652 1.117 1.00 85.00 69 LEU A N 1
ATOM 516 C CA . LEU A 1 69 ? -2.914 -11.840 0.727 1.00 85.00 69 LEU A CA 1
ATOM 517 C C . LEU A 1 69 ? -3.539 -11.623 -0.652 1.00 85.00 69 LEU A C 1
ATOM 519 O O . LEU A 1 69 ? -4.071 -10.547 -0.927 1.00 85.00 69 LEU A O 1
ATOM 523 N N . LEU A 1 70 ? -3.503 -12.650 -1.493 1.00 83.62 70 LEU A N 1
ATOM 524 C CA . LEU A 1 70 ? -4.294 -12.751 -2.715 1.00 83.62 70 LEU A CA 1
ATOM 525 C C . LEU A 1 70 ? -5.240 -13.937 -2.547 1.00 83.62 70 LEU A C 1
ATOM 527 O O . LEU A 1 70 ? -4.782 -15.055 -2.335 1.00 83.62 70 LEU A O 1
ATOM 531 N N . ASP A 1 71 ? -6.547 -13.683 -2.561 1.00 83.69 71 ASP A N 1
ATOM 532 C CA . ASP A 1 71 ? -7.582 -14.707 -2.350 1.00 83.69 71 ASP A CA 1
ATOM 533 C C . ASP A 1 71 ? -7.370 -15.562 -1.082 1.00 83.69 71 ASP A C 1
ATOM 535 O O . ASP A 1 71 ? -7.700 -16.743 -1.02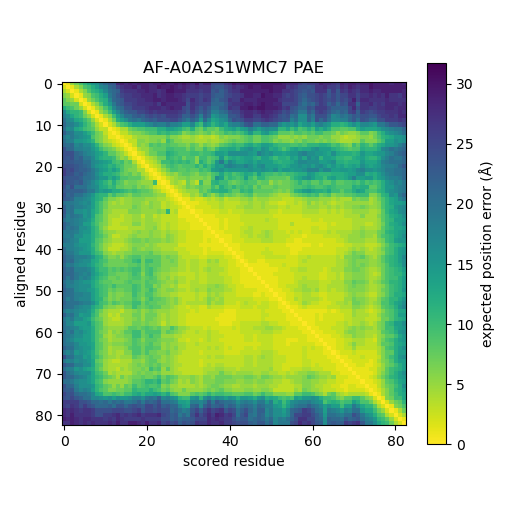8 1.00 83.69 71 ASP A O 1
ATOM 539 N N . GLY A 1 72 ? -6.803 -14.949 -0.035 1.00 83.56 72 GLY A N 1
ATOM 540 C CA . GLY A 1 72 ? -6.505 -15.604 1.243 1.00 83.56 72 GLY A CA 1
ATOM 541 C C . GLY A 1 72 ? -5.166 -16.346 1.299 1.00 83.56 72 GLY A C 1
ATOM 542 O O . GLY A 1 72 ? -4.827 -16.887 2.347 1.00 83.56 72 GLY A O 1
ATOM 543 N N . VAL A 1 73 ? -4.389 -16.344 0.214 1.00 84.69 73 VAL A N 1
ATOM 544 C CA . VAL A 1 73 ? -3.059 -16.961 0.137 1.00 84.69 73 VAL A CA 1
ATOM 545 C C . VAL A 1 73 ? -1.976 -15.892 0.250 1.00 84.69 73 VAL A C 1
ATOM 547 O O . VAL A 1 73 ? -2.091 -14.828 -0.359 1.00 84.69 73 VAL A O 1
ATOM 550 N N . ASP A 1 74 ? -0.912 -16.173 1.005 1.00 85.00 74 ASP A N 1
ATOM 551 C CA . ASP A 1 74 ? 0.244 -15.281 1.120 1.00 85.00 74 ASP A CA 1
ATOM 552 C C . ASP A 1 74 ? 0.822 -14.935 -0.259 1.00 85.00 74 ASP A C 1
ATOM 554 O O . ASP A 1 74 ? 1.254 -15.794 -1.026 1.00 85.00 74 ASP A O 1
ATOM 558 N N . ASN A 1 75 ? 0.860 -13.640 -0.555 1.00 82.44 75 ASN A N 1
ATOM 559 C CA . ASN A 1 75 ? 1.330 -13.056 -1.804 1.00 82.44 75 ASN A CA 1
ATOM 560 C C . ASN A 1 75 ? 2.564 -12.177 -1.553 1.00 82.44 75 ASN A C 1
ATOM 562 O O . ASN A 1 75 ? 2.663 -11.031 -1.999 1.00 82.44 75 ASN A O 1
ATOM 566 N N . ILE A 1 76 ? 3.503 -12.715 -0.777 1.00 77.94 76 ILE A N 1
ATOM 567 C CA . ILE A 1 76 ? 4.779 -12.071 -0.481 1.00 77.94 76 ILE A CA 1
ATOM 568 C C . ILE A 1 76 ? 5.886 -12.875 -1.154 1.00 77.94 76 ILE A C 1
ATOM 570 O O . ILE A 1 76 ? 6.349 -13.888 -0.638 1.00 77.94 76 ILE A O 1
ATOM 574 N N . SER A 1 77 ? 6.325 -12.419 -2.326 1.00 66.50 77 SER A N 1
ATOM 575 C CA . SER A 1 77 ? 7.486 -13.002 -3.001 1.00 66.50 77 SER A CA 1
ATOM 576 C C . SER A 1 77 ? 8.761 -12.288 -2.564 1.00 66.50 77 SER A C 1
ATOM 578 O O . SER A 1 77 ? 9.182 -11.311 -3.181 1.00 66.50 77 SER A O 1
ATOM 580 N N . TYR A 1 78 ? 9.418 -12.804 -1.523 1.00 60.22 78 TYR A N 1
ATOM 581 C CA . TYR A 1 78 ? 10.813 -12.467 -1.221 1.00 60.22 78 TYR A CA 1
ATOM 582 C C . TYR A 1 78 ? 11.740 -13.187 -2.210 1.00 60.22 78 TYR A C 1
ATOM 584 O O . TYR A 1 78 ? 12.515 -14.069 -1.841 1.00 60.22 78 TYR A O 1
ATOM 592 N N . SER A 1 79 ? 11.645 -12.857 -3.500 1.00 47.34 79 SER A N 1
ATOM 593 C CA . SER A 1 79 ? 12.682 -13.267 -4.442 1.00 47.34 79 SER A CA 1
ATOM 594 C C . SER A 1 79 ? 13.950 -12.510 -4.060 1.00 47.34 79 SER A C 1
ATOM 596 O O . SER A 1 79 ? 14.073 -11.321 -4.344 1.00 47.34 79 SER A O 1
ATOM 598 N N . ASN A 1 80 ? 14.871 -13.181 -3.365 1.00 45.69 80 ASN A N 1
ATOM 599 C CA . ASN A 1 80 ? 16.199 -12.663 -3.053 1.00 45.69 80 ASN A CA 1
ATOM 600 C C . ASN A 1 80 ? 16.966 -12.410 -4.361 1.00 45.69 80 ASN A C 1
ATOM 602 O O . ASN A 1 80 ? 17.750 -13.243 -4.805 1.00 45.69 80 ASN A O 1
ATOM 606 N N . SER A 1 81 ? 16.765 -11.243 -4.970 1.00 44.38 81 SER A N 1
ATOM 607 C CA . SER A 1 81 ? 17.553 -10.736 -6.096 1.00 44.38 81 SER A CA 1
ATOM 608 C C . SER A 1 81 ? 18.787 -9.957 -5.621 1.00 44.38 81 SER A C 1
ATOM 610 O O . SER A 1 81 ? 19.187 -8.984 -6.251 1.00 44.38 81 SER A O 1
ATOM 612 N N . PHE A 1 82 ? 19.375 -10.362 -4.491 1.00 50.00 82 PHE A N 1
ATOM 613 C CA . PHE A 1 82 ? 20.679 -9.888 -4.013 1.00 50.00 82 PHE A CA 1
ATOM 614 C C . PHE A 1 82 ? 21.738 -10.988 -4.175 1.00 50.00 82 PHE A C 1
ATOM 616 O O . PHE A 1 82 ? 22.422 -11.351 -3.218 1.00 50.00 82 PHE A O 1
ATOM 623 N N . ARG A 1 83 ? 21.833 -11.554 -5.379 1.00 39.22 83 ARG A N 1
ATOM 624 C CA . ARG A 1 83 ? 23.047 -12.230 -5.838 1.00 39.22 83 ARG A CA 1
ATOM 625 C C . ARG A 1 83 ? 23.712 -11.362 -6.886 1.00 39.22 83 ARG A C 1
ATOM 627 O O . ARG A 1 83 ? 22.963 -10.863 -7.753 1.00 39.22 83 ARG A O 1
#

Sequence (83 aa):
SLFIDSQTSARGSVIDGRKIVELPLNGRDYNQLALLSPGVLPGTPRLAAVNFKGAINVNGNRVFNNVFLLDGVDNISYSNSFR

Secondary structure (DSSP, 8-state):
------S---------THHHHHS--GGG-GGGGGGGSTTEEE--HHHHHTT--S-EEETT--TT----EETTEE---------